Protein AF-A0A843E0X8-F1 (afdb_monomer_lite)

Foldseek 3Di:
DDPVVVVVLLVQLLFPVSLVVCPPVDDSVVSLVSNLVSLVVVCVVCVVVLLVCLVVLLVVVVVPDALVNQCVVSVHQSLSSVLSNCVVVPDDSVVSVVCLVPVVPDPDPVSSVSSVVSLVRRCHPHPVNVVVVVVVVVVVVVVVVVVCVVVVHDDADPVNVVVD

Secondary structure (DSSP, 8-state):
--HHHHHHHHHH--STHHHHTTBTTB-HHHHHHHHHHHHHHHHHHHHHHHHTTHHHHHHHHTTT--HHHHHHHHT--HHHHHHHHHHHHT--HHHHHHHHH-GGGSS-HHHHHHHHHHHHH-TTTSHHHHHHHHHHHHHHHHHHHHHHHHTT-----HHHHHT-

Sequence (164 aa):
MDYAEYKELYNSLRKPADLESHRGRYDDRLLDTLYTQKTSRDVKKRFYIVKQNAPRMLKEWRKGKTIMELSDKYKFPPILTAMFIFLEDGTSKKDFWASINDPDSLESPEVADEIREAIENDIVYSPDANDRQRERGIWGEDLTHQWLDGQGITYRTENDLRDT

pLDDT: mean 94.41, std 4.95, range [56.03, 98.75]

Structure (mmCIF, N/CA/C/O backbone):
data_AF-A0A843E0X8-F1
#
_entry.id   AF-A0A843E0X8-F1
#
loop_
_atom_site.group_PDB
_atom_site.id
_atom_site.type_symbol
_atom_site.label_atom_id
_atom_site.label_alt_id
_atom_site.label_comp_id
_atom_site.label_asym_id
_atom_site.label_entity_id
_atom_site.label_seq_id
_atom_site.pdbx_PDB_ins_code
_atom_site.Cartn_x
_atom_site.Cartn_y
_atom_site.Cartn_z
_atom_site.occupancy
_atom_site.B_iso_or_equiv
_atom_site.auth_seq_id
_atom_site.auth_comp_id
_atom_site.auth_asym_id
_atom_site.auth_atom_id
_atom_site.pdbx_PDB_model_num
ATOM 1 N N . MET A 1 1 ? -18.432 -8.254 18.506 1.00 83.44 1 MET A N 1
ATOM 2 C CA . MET A 1 1 ? -17.595 -9.334 17.956 1.00 83.44 1 MET A CA 1
ATOM 3 C C . MET A 1 1 ? -16.711 -9.851 19.069 1.00 83.44 1 MET A C 1
ATOM 5 O O . MET A 1 1 ? -16.040 -9.047 19.713 1.00 83.44 1 MET A O 1
ATOM 9 N N . ASP A 1 2 ? -16.767 -11.150 19.343 1.00 92.50 2 ASP A N 1
ATOM 10 C CA . ASP A 1 2 ? -15.847 -11.775 20.293 1.00 92.50 2 ASP A CA 1
ATOM 11 C C . ASP A 1 2 ? -14.464 -12.010 19.655 1.00 92.50 2 ASP A C 1
ATOM 13 O O . ASP A 1 2 ? -14.246 -11.777 18.463 1.00 92.50 2 ASP A O 1
ATOM 17 N N . TYR A 1 3 ? -13.491 -12.434 20.462 1.00 93.06 3 TYR A N 1
ATOM 18 C CA . TYR A 1 3 ? -12.120 -12.614 19.984 1.00 93.06 3 TYR A CA 1
ATOM 19 C C . TYR A 1 3 ? -11.965 -13.774 18.987 1.00 93.06 3 TYR A C 1
ATOM 21 O O . TYR A 1 3 ? -11.109 -13.703 18.102 1.00 93.06 3 TYR A O 1
ATOM 29 N N . ALA A 1 4 ? -12.760 -14.839 19.122 1.00 95.81 4 ALA A N 1
ATOM 30 C CA . ALA A 1 4 ? -12.680 -15.993 18.233 1.00 95.81 4 ALA A CA 1
ATOM 31 C C . ALA A 1 4 ? -13.193 -15.616 16.839 1.00 95.81 4 ALA A C 1
ATOM 33 O O . ALA A 1 4 ? -12.473 -15.800 15.858 1.00 95.81 4 ALA A O 1
ATOM 34 N N . GLU A 1 5 ? -14.360 -14.974 16.780 1.00 94.19 5 GLU A N 1
ATOM 35 C CA . GLU A 1 5 ? -14.949 -14.433 15.558 1.00 94.19 5 GLU A CA 1
ATOM 36 C C . GLU A 1 5 ? -14.010 -13.420 14.885 1.00 94.19 5 GLU A C 1
ATOM 38 O O . GLU A 1 5 ? -13.727 -13.529 13.690 1.00 94.19 5 GLU A O 1
ATOM 43 N N . TYR A 1 6 ? -13.443 -12.482 15.657 1.00 94.06 6 TYR A N 1
ATOM 44 C CA . TYR A 1 6 ? -12.448 -11.534 15.143 1.00 94.06 6 TYR A CA 1
ATOM 45 C C . TYR A 1 6 ? -11.266 -12.249 14.492 1.00 94.06 6 TYR A C 1
ATOM 47 O O . TYR A 1 6 ? -10.820 -11.871 13.409 1.00 94.06 6 TYR A O 1
ATOM 55 N N . LYS A 1 7 ? -10.730 -13.274 15.158 1.00 94.56 7 LYS A N 1
ATOM 56 C CA . LYS A 1 7 ? -9.552 -13.996 14.683 1.00 94.56 7 LYS A CA 1
ATOM 57 C C . LYS A 1 7 ? -9.861 -14.792 13.418 1.00 94.56 7 LYS A C 1
ATOM 59 O O . LYS A 1 7 ? -9.006 -14.854 12.534 1.00 94.56 7 LYS A O 1
ATOM 64 N N . GLU A 1 8 ? -11.044 -15.388 13.320 1.00 94.12 8 GLU A N 1
ATOM 65 C CA . GLU A 1 8 ? -11.503 -16.072 12.109 1.00 94.12 8 GLU A CA 1
ATOM 66 C C . GLU A 1 8 ? -11.599 -15.103 10.930 1.00 94.12 8 GLU A C 1
ATOM 68 O O . GLU A 1 8 ? -10.934 -15.332 9.917 1.00 94.12 8 GLU A O 1
ATOM 73 N N . LEU A 1 9 ? -12.311 -13.984 11.103 1.00 95.19 9 LEU A N 1
ATOM 74 C CA . LEU A 1 9 ? -12.434 -12.936 10.087 1.00 95.19 9 LEU A CA 1
ATOM 75 C C . LEU A 1 9 ? -11.064 -12.369 9.688 1.00 95.19 9 LEU A C 1
ATOM 77 O O . LEU A 1 9 ? -10.714 -12.279 8.516 1.00 95.19 9 LEU A O 1
ATOM 81 N N . TYR A 1 10 ? -10.227 -12.022 10.663 1.00 94.25 10 TYR A N 1
ATOM 82 C CA . TYR A 1 10 ? -8.898 -11.491 10.381 1.00 94.25 10 TYR A CA 1
ATOM 83 C C . TYR A 1 10 ? -8.051 -12.482 9.572 1.00 94.25 10 TYR A C 1
ATOM 85 O O . TYR A 1 10 ? -7.281 -12.077 8.701 1.00 94.25 10 TYR A O 1
ATOM 93 N N . ASN A 1 11 ? -8.161 -13.787 9.834 1.00 93.56 11 ASN A N 1
ATOM 94 C CA . ASN A 1 11 ? -7.382 -14.812 9.138 1.00 93.56 11 ASN A CA 1
ATOM 95 C C . ASN A 1 11 ? -7.922 -15.160 7.744 1.00 93.56 11 ASN A C 1
ATOM 97 O O . ASN A 1 11 ? -7.125 -15.597 6.900 1.00 93.56 11 ASN A O 1
ATOM 101 N N . SER A 1 12 ? -9.218 -14.965 7.494 1.00 93.81 12 SER A N 1
ATOM 102 C CA . SER A 1 12 ? -9.836 -15.187 6.183 1.00 93.81 12 SER A CA 1
ATOM 103 C C . SER A 1 12 ? -9.516 -14.078 5.179 1.00 93.81 12 SER A C 1
ATOM 105 O O . SER A 1 12 ? -9.363 -14.380 4.004 1.00 93.81 12 SER A O 1
ATOM 107 N N . LEU A 1 13 ? -9.299 -12.838 5.631 1.00 93.31 13 LEU A N 1
ATOM 108 C CA . LEU A 1 13 ? -8.911 -11.696 4.791 1.00 93.31 13 LEU A CA 1
ATOM 109 C C . LEU A 1 13 ? -7.455 -11.809 4.295 1.00 93.31 13 LEU A C 1
ATOM 111 O O . LEU A 1 13 ? -6.533 -11.326 4.958 1.00 93.31 13 LEU A O 1
ATOM 115 N N . ARG A 1 14 ? -7.189 -12.501 3.182 1.00 87.50 14 ARG A N 1
ATOM 116 C CA . ARG A 1 14 ? -5.826 -12.762 2.662 1.00 87.50 14 ARG A CA 1
ATOM 117 C C . ARG A 1 14 ? -5.491 -11.971 1.403 1.00 87.50 14 ARG A C 1
ATOM 119 O O . ARG A 1 14 ? -4.328 -11.624 1.226 1.00 87.50 14 ARG A O 1
ATOM 126 N N . LYS A 1 15 ? -6.478 -11.710 0.556 1.00 87.81 15 LYS A N 1
ATOM 127 C CA . LYS A 1 15 ? -6.379 -10.930 -0.685 1.00 87.81 15 LYS A CA 1
ATOM 128 C C . LYS A 1 15 ? -7.560 -9.957 -0.789 1.00 87.81 15 LYS A C 1
ATOM 130 O O . LYS A 1 15 ? -8.562 -10.180 -0.107 1.00 87.81 15 LYS A O 1
ATOM 135 N N . PRO A 1 16 ? -7.495 -8.928 -1.653 1.00 87.25 16 PRO A N 1
ATOM 136 C CA . PRO A 1 16 ? -8.575 -7.948 -1.784 1.00 87.25 16 PRO A CA 1
ATOM 137 C C . PRO A 1 16 ? -9.937 -8.594 -2.072 1.00 87.25 16 PRO A C 1
ATOM 139 O O . PRO A 1 16 ? -10.934 -8.235 -1.458 1.00 87.25 16 PRO A O 1
ATOM 142 N N . ALA A 1 17 ? -9.963 -9.629 -2.918 1.00 88.12 17 ALA A N 1
ATOM 143 C CA . ALA A 1 17 ? -11.180 -10.369 -3.259 1.00 88.12 17 ALA A CA 1
ATOM 144 C C . ALA A 1 17 ? -11.870 -11.057 -2.061 1.00 88.12 17 ALA A C 1
ATOM 146 O O . ALA A 1 17 ? -13.059 -11.360 -2.134 1.00 88.12 17 ALA A O 1
ATOM 147 N N . ASP A 1 18 ? -11.158 -11.305 -0.956 1.00 90.69 18 ASP A N 1
ATOM 148 C CA . ASP A 1 18 ? -11.758 -11.921 0.232 1.00 90.69 18 ASP A CA 1
ATOM 149 C C . ASP A 1 18 ? -12.671 -10.938 0.985 1.00 90.69 18 ASP A C 1
ATOM 151 O O . ASP A 1 18 ? -13.545 -11.380 1.727 1.00 90.69 18 ASP A O 1
ATOM 155 N N . LEU A 1 19 ? -12.515 -9.621 0.776 1.00 91.81 19 LEU A N 1
ATOM 156 C CA . LEU A 1 19 ? -13.416 -8.607 1.338 1.00 91.81 19 LEU A CA 1
ATOM 157 C C . LEU A 1 19 ? -14.855 -8.849 0.884 1.00 91.81 19 LEU A C 1
ATOM 159 O O . LEU A 1 19 ? -15.764 -8.868 1.710 1.00 91.81 19 LEU A O 1
ATOM 163 N N . GLU A 1 20 ? -15.041 -9.120 -0.410 1.00 91.56 20 GLU A N 1
ATOM 164 C CA . GLU A 1 20 ? -16.359 -9.329 -1.011 1.00 91.56 20 GLU A CA 1
ATOM 165 C C . GLU A 1 20 ? -17.089 -10.527 -0.400 1.00 91.56 20 GLU A C 1
ATOM 167 O O . GLU A 1 20 ? -18.285 -10.477 -0.139 1.00 91.56 20 GLU A O 1
ATOM 172 N N . SER A 1 21 ? -16.345 -11.582 -0.058 1.00 92.25 21 SER A N 1
ATOM 173 C CA . SER A 1 21 ? -16.902 -12.787 0.575 1.00 92.25 21 SER A CA 1
ATOM 174 C C . SER A 1 21 ? -17.448 -12.541 1.988 1.00 92.25 21 SER A C 1
ATOM 176 O O . SER A 1 21 ? -18.143 -13.394 2.541 1.00 92.25 21 SER A O 1
ATOM 178 N N . HIS A 1 22 ? -17.117 -11.398 2.590 1.00 93.56 22 HIS A N 1
ATOM 179 C CA . HIS A 1 22 ? -17.553 -11.007 3.926 1.00 93.56 22 HIS A CA 1
ATOM 180 C C . HIS A 1 22 ? -18.522 -9.820 3.932 1.00 93.56 22 HIS A C 1
ATOM 182 O O . HIS A 1 22 ? -19.101 -9.530 4.989 1.00 93.56 22 HIS A O 1
ATOM 188 N N . ARG A 1 23 ? -18.743 -9.172 2.779 1.00 93.06 23 ARG A N 1
ATOM 189 C CA . ARG A 1 23 ? -19.745 -8.111 2.644 1.00 93.06 23 ARG A CA 1
ATOM 190 C C . ARG A 1 23 ? -21.142 -8.658 2.923 1.00 93.06 23 ARG A C 1
ATOM 192 O O . ARG A 1 23 ? -21.443 -9.826 2.686 1.00 93.06 23 ARG A O 1
ATOM 199 N N . GLY A 1 24 ? -21.986 -7.828 3.530 1.00 90.44 24 GLY A N 1
ATOM 200 C CA . GLY A 1 24 ? -23.330 -8.207 3.983 1.00 90.44 24 GLY A CA 1
ATOM 201 C C . GLY A 1 24 ? -23.373 -8.971 5.313 1.00 90.44 24 GLY A C 1
ATOM 202 O O . GLY A 1 24 ? -24.398 -8.935 5.991 1.00 90.44 24 GLY A O 1
ATOM 203 N N . ARG A 1 25 ? -22.270 -9.609 5.737 1.00 92.56 25 ARG A N 1
ATOM 204 C CA . ARG A 1 25 ? -22.136 -10.166 7.097 1.00 92.56 25 ARG A CA 1
ATOM 205 C C . ARG A 1 25 ? -21.487 -9.180 8.066 1.00 92.56 25 ARG A C 1
ATOM 207 O O . ARG A 1 25 ? -21.855 -9.148 9.237 1.00 92.56 25 ARG A O 1
ATOM 214 N N . TYR A 1 26 ? -20.520 -8.409 7.586 1.00 94.00 26 TYR A N 1
ATOM 215 C CA . TYR A 1 26 ? -19.810 -7.403 8.367 1.00 94.00 26 TYR A CA 1
ATOM 216 C C . TYR A 1 26 ? -19.926 -6.033 7.706 1.00 94.00 26 TYR A C 1
ATOM 218 O O . TYR A 1 26 ? -20.153 -5.934 6.502 1.00 94.00 26 TYR A O 1
ATOM 226 N N . ASP A 1 27 ? -19.762 -4.987 8.514 1.00 92.00 27 ASP A N 1
ATOM 227 C CA . ASP A 1 27 ? -19.669 -3.612 8.032 1.00 92.00 27 ASP A CA 1
ATOM 228 C C . ASP A 1 27 ? -18.462 -3.442 7.093 1.00 92.00 27 ASP A C 1
ATOM 230 O O . ASP A 1 27 ? -17.354 -3.896 7.392 1.00 92.00 27 ASP A O 1
ATOM 234 N N . ASP A 1 28 ? -18.672 -2.762 5.967 1.00 91.06 28 ASP A N 1
ATOM 235 C CA . ASP A 1 28 ? -17.650 -2.588 4.933 1.00 91.06 28 ASP A CA 1
ATOM 236 C C . ASP A 1 28 ? -16.418 -1.838 5.453 1.00 91.06 28 ASP A C 1
ATOM 238 O O . ASP A 1 28 ? -15.282 -2.195 5.132 1.00 91.06 28 ASP A O 1
ATOM 242 N N . ARG A 1 29 ? -16.615 -0.839 6.322 1.00 88.62 29 ARG A N 1
ATOM 243 C CA . ARG A 1 29 ? -15.509 -0.050 6.880 1.00 88.62 29 ARG A CA 1
ATOM 244 C C . ARG A 1 29 ? -14.694 -0.876 7.863 1.00 88.62 29 ARG A C 1
ATOM 246 O O . ARG A 1 29 ? -13.472 -0.708 7.924 1.00 88.62 29 ARG A O 1
ATOM 253 N N . LEU A 1 30 ? -15.336 -1.767 8.623 1.00 91.50 30 LEU A N 1
ATOM 254 C CA . LEU A 1 30 ? -14.637 -2.740 9.462 1.00 91.50 30 LEU A CA 1
ATOM 255 C C . LEU A 1 30 ? -13.746 -3.643 8.601 1.00 91.50 30 LEU A C 1
ATOM 257 O O . LEU A 1 30 ? -12.563 -3.787 8.911 1.00 91.50 30 LEU A O 1
ATOM 261 N N . LEU A 1 31 ? -14.284 -4.213 7.520 1.00 94.19 31 LEU A N 1
ATOM 262 C CA . LEU A 1 31 ? -13.537 -5.095 6.618 1.00 94.19 31 LEU A CA 1
ATOM 263 C C . LEU A 1 31 ? -12.321 -4.389 6.006 1.00 94.19 31 LEU A C 1
ATOM 265 O O . LEU A 1 31 ? -11.194 -4.882 6.133 1.00 94.19 31 LEU A O 1
ATOM 269 N N . ASP A 1 32 ? -12.527 -3.199 5.442 1.00 91.88 32 ASP A N 1
ATOM 270 C CA . ASP A 1 32 ? -11.463 -2.388 4.843 1.00 91.88 32 ASP A CA 1
ATOM 271 C C . ASP A 1 32 ? -10.384 -2.023 5.873 1.00 91.88 32 ASP A C 1
ATOM 273 O O . ASP A 1 32 ? -9.180 -2.096 5.600 1.00 91.88 32 ASP A O 1
ATOM 277 N N . THR A 1 33 ? -10.796 -1.675 7.095 1.00 92.06 33 THR A N 1
ATOM 278 C CA . THR A 1 33 ? -9.880 -1.341 8.192 1.00 92.06 33 THR A CA 1
ATOM 279 C C . THR A 1 33 ? -9.042 -2.545 8.610 1.00 92.06 33 THR A C 1
ATOM 281 O O . THR A 1 33 ? -7.822 -2.426 8.752 1.00 92.06 33 THR A O 1
ATOM 284 N N . LEU A 1 34 ? -9.662 -3.714 8.788 1.00 94.44 34 LEU A N 1
ATOM 285 C CA . LEU A 1 34 ? -8.956 -4.938 9.168 1.00 94.44 34 LEU A CA 1
ATOM 286 C C . LEU A 1 34 ? -7.953 -5.359 8.098 1.00 94.44 34 LEU A C 1
ATOM 288 O O . LEU A 1 34 ? -6.805 -5.673 8.428 1.00 94.44 34 LEU A O 1
ATOM 292 N N . TYR A 1 35 ? -8.355 -5.316 6.829 1.00 94.94 35 TYR A N 1
ATOM 293 C CA . TYR A 1 35 ? -7.474 -5.653 5.719 1.00 94.94 35 TYR A CA 1
ATOM 294 C C . TYR A 1 35 ? -6.294 -4.681 5.617 1.00 94.94 35 TYR A C 1
ATOM 296 O O . TYR A 1 35 ? -5.141 -5.110 5.555 1.00 94.94 35 TYR A O 1
ATOM 304 N N . THR A 1 36 ? -6.553 -3.373 5.706 1.00 94.06 36 THR A N 1
ATOM 305 C CA . THR A 1 36 ? -5.513 -2.330 5.691 1.00 94.06 36 THR A CA 1
ATOM 306 C C . THR A 1 36 ? -4.499 -2.534 6.817 1.00 94.06 36 THR A C 1
ATOM 308 O O . THR A 1 36 ? -3.286 -2.511 6.588 1.00 94.06 36 THR A O 1
ATOM 311 N N . GLN A 1 37 ? -4.974 -2.778 8.044 1.00 93.38 37 GLN A N 1
ATOM 312 C CA . GLN A 1 37 ? -4.112 -3.015 9.203 1.00 93.38 37 GLN A CA 1
ATOM 313 C C . GLN A 1 37 ? -3.283 -4.289 9.045 1.00 93.38 37 GLN A C 1
ATOM 315 O O . GLN A 1 37 ? -2.086 -4.287 9.350 1.00 93.38 37 GLN A O 1
ATOM 320 N N . LYS A 1 38 ? -3.904 -5.373 8.571 1.00 95.00 38 LYS A N 1
ATOM 321 C CA . LYS A 1 38 ? -3.234 -6.651 8.335 1.00 95.00 38 LYS A CA 1
ATOM 322 C C . LYS A 1 38 ? -2.116 -6.507 7.313 1.00 95.00 38 LYS A C 1
ATOM 324 O O . LYS A 1 38 ? -0.976 -6.868 7.612 1.00 95.00 38 LYS A O 1
ATOM 329 N N . THR A 1 39 ? -2.426 -5.925 6.160 1.00 94.94 39 THR A N 1
ATOM 330 C CA . THR A 1 39 ? -1.468 -5.678 5.079 1.00 94.94 39 THR A CA 1
ATOM 331 C C . THR A 1 39 ? -0.346 -4.761 5.552 1.00 94.94 39 THR A C 1
ATOM 333 O O . THR A 1 39 ? 0.823 -5.102 5.408 1.00 94.94 39 THR A O 1
ATOM 336 N N . SER A 1 40 ? -0.667 -3.662 6.239 1.00 94.81 40 SER A N 1
ATOM 337 C CA . SER A 1 40 ? 0.340 -2.737 6.779 1.00 94.81 40 SER A CA 1
ATOM 338 C C . SER A 1 40 ? 1.295 -3.404 7.774 1.00 94.81 40 SER A C 1
ATOM 340 O O . SER A 1 40 ? 2.500 -3.140 7.763 1.00 94.81 40 SER A O 1
ATOM 342 N N . ARG A 1 41 ? 0.781 -4.269 8.660 1.00 95.44 41 ARG A N 1
ATOM 343 C CA . ARG A 1 41 ? 1.605 -5.024 9.622 1.00 95.44 41 ARG A CA 1
ATOM 344 C C . ARG A 1 41 ? 2.528 -6.005 8.915 1.00 95.44 41 ARG A C 1
ATOM 346 O O . ARG A 1 41 ? 3.702 -6.110 9.270 1.00 95.44 41 ARG A O 1
ATOM 353 N N . ASP A 1 42 ? 2.001 -6.714 7.929 1.00 95.25 42 ASP A N 1
ATOM 354 C CA . ASP A 1 42 ? 2.758 -7.687 7.160 1.00 95.25 42 ASP A CA 1
ATOM 355 C C . ASP A 1 42 ? 3.843 -7.024 6.293 1.00 95.25 42 ASP A C 1
ATOM 357 O O . ASP A 1 42 ? 4.998 -7.459 6.321 1.00 95.25 42 ASP A O 1
ATOM 361 N N . VAL A 1 43 ? 3.525 -5.893 5.652 1.00 96.44 43 VAL A N 1
ATOM 362 C CA . VAL A 1 43 ? 4.496 -5.052 4.943 1.00 96.44 43 VAL A CA 1
ATOM 363 C C . VAL A 1 43 ? 5.617 -4.627 5.875 1.00 96.44 43 VAL A C 1
ATOM 365 O O . VAL A 1 43 ? 6.773 -4.899 5.574 1.00 96.44 43 VAL A O 1
ATOM 368 N N . LYS A 1 44 ? 5.309 -4.036 7.037 1.00 97.00 44 LYS A N 1
ATOM 369 C CA . LYS A 1 44 ? 6.333 -3.623 8.015 1.00 97.00 44 LYS A CA 1
ATOM 370 C C . LYS A 1 44 ? 7.227 -4.788 8.437 1.00 97.00 44 LYS A C 1
ATOM 372 O O . LYS A 1 44 ? 8.443 -4.631 8.514 1.00 97.00 44 LYS A O 1
ATOM 377 N N . LYS A 1 45 ? 6.637 -5.961 8.679 1.00 97.31 45 LYS A N 1
ATOM 378 C CA . LYS A 1 45 ? 7.364 -7.166 9.092 1.00 97.31 45 LYS A CA 1
ATOM 379 C C . LYS A 1 45 ? 8.315 -7.676 8.006 1.00 97.31 45 LYS A C 1
ATOM 381 O O . LYS A 1 45 ? 9.420 -8.105 8.325 1.00 97.31 45 LYS A O 1
ATOM 386 N N . ARG A 1 46 ? 7.883 -7.681 6.742 1.00 97.06 46 ARG A N 1
ATOM 387 C CA . ARG A 1 46 ? 8.619 -8.310 5.631 1.00 97.06 46 ARG A CA 1
ATOM 388 C C . ARG A 1 46 ? 9.339 -7.320 4.718 1.00 97.06 46 ARG A C 1
ATOM 390 O O . ARG A 1 46 ? 10.036 -7.769 3.815 1.00 97.06 46 ARG A O 1
ATOM 397 N N . PHE A 1 47 ? 9.236 -6.013 4.968 1.00 97.25 47 PHE A N 1
ATOM 398 C CA . PHE A 1 47 ? 9.734 -4.952 4.086 1.00 97.25 47 PHE A CA 1
ATOM 399 C C . PHE A 1 47 ? 11.172 -5.192 3.622 1.00 97.25 47 PHE A C 1
ATOM 401 O O . PHE A 1 47 ? 11.427 -5.293 2.428 1.00 97.25 47 PHE A O 1
ATOM 408 N N . TYR A 1 48 ? 12.111 -5.340 4.561 1.00 97.25 48 TYR A N 1
ATOM 409 C CA . TYR A 1 48 ? 13.527 -5.512 4.227 1.00 97.25 48 TYR A CA 1
ATOM 410 C C . TYR A 1 48 ? 13.822 -6.859 3.563 1.00 97.25 48 TYR A C 1
ATOM 412 O O . TYR A 1 48 ? 14.661 -6.923 2.671 1.00 97.25 48 TYR A O 1
ATOM 420 N N . ILE A 1 49 ? 13.104 -7.915 3.955 1.00 97.25 49 ILE A N 1
ATOM 421 C CA . ILE A 1 49 ? 13.251 -9.259 3.378 1.00 97.25 49 ILE A CA 1
ATOM 422 C C . ILE A 1 49 ? 12.831 -9.242 1.903 1.00 97.25 49 ILE A C 1
ATOM 424 O O . ILE A 1 49 ? 13.524 -9.783 1.044 1.00 97.25 49 ILE A O 1
ATOM 428 N N . VAL A 1 50 ? 11.709 -8.591 1.592 1.00 97.81 50 VAL A N 1
ATOM 429 C CA . VAL A 1 50 ? 11.224 -8.455 0.215 1.00 97.81 50 VAL A CA 1
ATOM 430 C C . VAL A 1 50 ? 12.119 -7.497 -0.573 1.00 97.81 50 VAL A C 1
ATOM 432 O O . VAL A 1 50 ? 12.549 -7.848 -1.667 1.00 97.81 50 VAL A O 1
ATOM 435 N N . LYS A 1 51 ? 12.505 -6.354 0.010 1.00 97.88 51 LYS A N 1
ATOM 436 C CA . LYS A 1 51 ? 13.403 -5.371 -0.619 1.00 97.88 51 LYS A CA 1
ATOM 437 C C . LYS A 1 51 ? 14.739 -5.975 -1.061 1.00 97.88 51 LYS A C 1
ATOM 439 O O . LYS A 1 51 ? 15.235 -5.627 -2.123 1.00 97.88 51 LYS A O 1
ATOM 444 N N . GLN A 1 52 ? 15.315 -6.902 -0.293 1.00 98.06 52 GLN A N 1
ATOM 445 C CA . GLN A 1 52 ? 16.557 -7.596 -0.673 1.00 98.06 52 GLN A CA 1
ATOM 446 C C . GLN A 1 52 ? 16.450 -8.371 -2.000 1.00 98.06 52 GLN A C 1
ATOM 448 O O . GLN A 1 52 ? 17.469 -8.714 -2.594 1.00 98.06 52 GLN A O 1
ATOM 453 N N . ASN A 1 53 ? 15.234 -8.643 -2.482 1.00 98.25 53 ASN A N 1
ATOM 454 C CA . ASN A 1 53 ? 14.988 -9.306 -3.757 1.00 98.25 53 ASN A CA 1
ATOM 455 C C . ASN A 1 53 ? 14.800 -8.332 -4.934 1.00 98.25 53 ASN A C 1
ATOM 457 O O . ASN A 1 53 ? 14.600 -8.810 -6.050 1.00 98.25 53 ASN A O 1
ATOM 461 N N . ALA A 1 54 ? 14.900 -7.013 -4.731 1.00 98.38 54 ALA A N 1
AT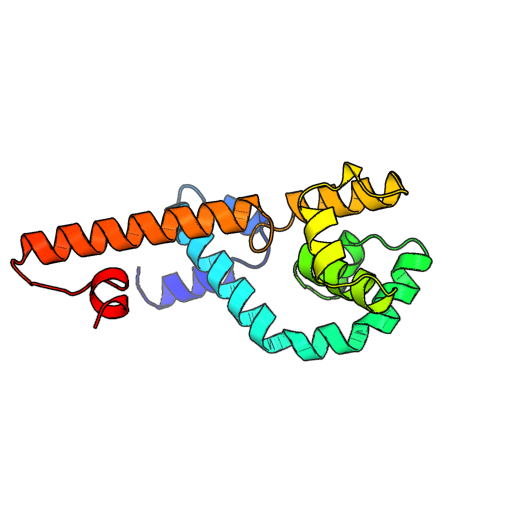OM 462 C CA . ALA A 1 54 ? 14.720 -6.015 -5.789 1.00 98.38 54 ALA A CA 1
ATOM 463 C C . ALA A 1 54 ? 15.602 -6.256 -7.039 1.00 98.38 54 ALA A C 1
ATOM 465 O O . ALA A 1 54 ? 15.038 -6.282 -8.135 1.00 98.38 54 ALA A O 1
ATOM 466 N N . PRO A 1 55 ? 16.906 -6.610 -6.932 1.00 98.69 55 PRO A N 1
ATOM 467 C CA . PRO A 1 55 ? 17.722 -6.934 -8.112 1.00 98.69 55 PRO A CA 1
ATOM 468 C C . PRO A 1 55 ? 17.164 -8.109 -8.928 1.00 98.69 55 PRO A C 1
ATOM 470 O O . PRO A 1 55 ? 17.251 -8.156 -10.158 1.00 98.69 55 PRO A O 1
ATOM 473 N N . ARG A 1 56 ? 16.573 -9.094 -8.240 1.00 98.62 56 ARG A N 1
ATOM 474 C CA . ARG A 1 56 ? 15.942 -10.251 -8.878 1.00 98.62 56 ARG A CA 1
ATOM 475 C C . ARG A 1 56 ? 14.602 -9.878 -9.507 1.00 98.62 56 ARG A C 1
ATOM 477 O O . ARG A 1 56 ? 14.339 -10.346 -10.611 1.00 98.62 56 ARG A O 1
ATOM 484 N N . MET A 1 57 ? 13.794 -9.059 -8.835 1.00 98.62 57 MET A N 1
ATOM 485 C CA . MET A 1 57 ? 12.536 -8.541 -9.380 1.00 98.62 57 MET A CA 1
ATOM 486 C C . MET A 1 57 ? 12.794 -7.779 -10.677 1.00 98.62 57 MET A C 1
ATOM 488 O O . MET A 1 57 ? 12.204 -8.127 -11.691 1.00 98.62 57 MET A O 1
ATOM 492 N N . LEU A 1 58 ? 13.753 -6.846 -10.683 1.00 98.75 58 LEU A N 1
ATOM 493 C CA . LEU A 1 58 ? 14.130 -6.089 -11.878 1.00 98.75 58 LEU A CA 1
ATOM 494 C C . LEU A 1 58 ? 14.570 -7.009 -13.025 1.00 98.75 58 LEU A C 1
ATOM 496 O O . LEU A 1 58 ? 14.144 -6.849 -14.167 1.00 98.75 58 LEU A O 1
ATOM 500 N N . LYS A 1 59 ? 15.400 -8.017 -12.729 1.00 98.69 59 LYS A N 1
ATOM 501 C CA . LYS A 1 59 ? 15.841 -8.997 -13.732 1.00 98.69 59 LYS A CA 1
ATOM 502 C C . LYS A 1 59 ? 14.683 -9.803 -14.322 1.00 98.69 59 LYS A C 1
ATOM 504 O O . LYS A 1 59 ? 14.749 -10.172 -15.491 1.00 98.69 59 LYS A O 1
ATOM 509 N N . GLU A 1 60 ? 13.692 -10.168 -13.517 1.00 98.62 60 GLU A N 1
ATOM 510 C CA . GLU A 1 60 ? 12.520 -10.917 -13.976 1.00 98.62 60 GLU A CA 1
ATOM 511 C C . GLU A 1 60 ? 11.540 -10.014 -14.740 1.00 98.62 60 GLU A C 1
ATOM 513 O O . GLU A 1 60 ? 11.052 -10.428 -15.788 1.00 98.62 60 GLU A O 1
ATOM 518 N N . TRP A 1 61 ? 11.347 -8.772 -14.292 1.00 98.56 61 TRP A N 1
ATOM 519 C CA . TRP A 1 61 ? 10.536 -7.763 -14.975 1.00 98.56 61 TRP A CA 1
ATOM 520 C C . TRP A 1 61 ? 11.079 -7.443 -16.371 1.00 98.56 61 TRP A C 1
ATOM 522 O O . TRP A 1 61 ? 10.382 -7.608 -17.365 1.00 98.56 61 TRP A O 1
ATOM 532 N N . ARG A 1 62 ? 12.390 -7.187 -16.491 1.00 97.56 62 ARG A N 1
ATOM 533 C CA . ARG A 1 62 ? 13.077 -7.010 -17.790 1.00 97.5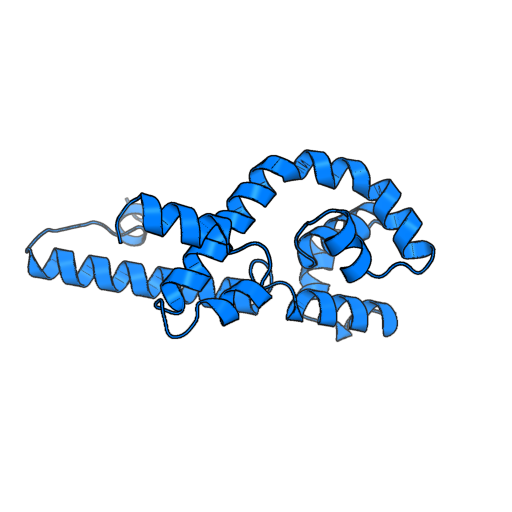6 62 ARG A CA 1
ATOM 534 C C . ARG A 1 62 ? 13.007 -8.236 -18.715 1.00 97.56 62 ARG A C 1
ATOM 536 O O . ARG A 1 62 ? 13.348 -8.138 -19.888 1.00 97.56 62 ARG A O 1
ATOM 543 N N . LYS A 1 63 ? 12.617 -9.406 -18.198 1.00 98.00 63 LYS A N 1
ATOM 544 C CA . LYS A 1 63 ? 12.364 -10.628 -18.984 1.00 98.00 63 LYS A CA 1
ATOM 545 C C . LYS A 1 63 ? 10.890 -10.801 -19.369 1.00 98.00 63 LYS A C 1
ATOM 547 O O . LYS A 1 63 ? 10.548 -11.847 -19.915 1.00 98.00 63 LYS A O 1
ATOM 552 N N . GLY A 1 64 ? 10.045 -9.813 -19.081 1.00 97.25 64 GLY A N 1
ATOM 553 C CA . GLY A 1 64 ? 8.627 -9.787 -19.431 1.00 97.25 64 GLY A CA 1
ATOM 554 C C . GLY A 1 64 ? 7.682 -10.297 -18.343 1.00 97.25 64 GLY A C 1
ATOM 555 O O . GLY A 1 64 ? 6.547 -10.623 -18.666 1.00 97.25 64 GLY A O 1
ATOM 556 N N . LYS A 1 65 ? 8.127 -10.427 -17.082 1.00 98.44 65 LYS A N 1
ATOM 557 C CA . LYS A 1 65 ? 7.193 -10.639 -15.961 1.00 98.44 65 LYS A CA 1
ATOM 558 C C . LYS A 1 65 ? 6.529 -9.326 -15.591 1.00 98.44 65 LYS A C 1
ATOM 560 O O . LYS A 1 65 ? 7.251 -8.353 -15.446 1.00 98.44 65 LYS A O 1
ATOM 565 N N . THR A 1 66 ? 5.219 -9.312 -15.369 1.00 98.44 66 THR A N 1
ATOM 566 C CA . THR A 1 66 ? 4.530 -8.070 -14.983 1.00 98.44 66 THR A CA 1
ATOM 567 C C . THR A 1 66 ? 4.717 -7.744 -13.499 1.00 98.44 66 THR A C 1
ATOM 569 O O . THR A 1 66 ? 5.042 -8.614 -12.680 1.00 98.44 66 THR A O 1
ATOM 572 N N . ILE A 1 67 ? 4.474 -6.488 -13.121 1.00 98.31 67 ILE A N 1
ATOM 573 C CA . ILE A 1 67 ? 4.432 -6.022 -11.730 1.00 98.31 67 ILE A CA 1
ATOM 574 C C . ILE A 1 67 ? 3.446 -6.860 -10.909 1.00 98.31 67 ILE A C 1
ATOM 576 O O . ILE A 1 67 ? 3.780 -7.262 -9.792 1.00 98.31 67 ILE A O 1
ATOM 580 N N . MET A 1 68 ? 2.273 -7.180 -11.463 1.00 97.81 68 MET A N 1
ATOM 581 C CA . MET A 1 68 ? 1.265 -8.009 -10.797 1.00 97.81 68 MET A CA 1
ATOM 582 C C . MET A 1 68 ? 1.749 -9.444 -10.567 1.00 97.81 68 MET A C 1
ATOM 584 O O . MET A 1 68 ? 1.654 -9.955 -9.451 1.00 97.81 68 MET A O 1
ATOM 588 N N . GLU A 1 69 ? 2.375 -10.078 -11.565 1.00 98.25 69 GLU A N 1
ATOM 589 C CA . GLU A 1 69 ? 2.960 -11.414 -11.388 1.00 98.25 69 GLU A CA 1
ATOM 590 C C . GLU A 1 69 ? 4.049 -11.431 -10.302 1.00 98.25 69 GLU A C 1
ATOM 592 O O . GLU A 1 69 ? 4.171 -12.390 -9.530 1.00 98.25 69 GLU A O 1
ATOM 597 N N . LEU A 1 70 ? 4.860 -10.372 -10.230 1.00 98.44 70 LEU A N 1
ATOM 598 C CA . LEU A 1 70 ? 5.885 -10.224 -9.201 1.00 98.44 70 LEU A CA 1
ATOM 599 C C . LEU A 1 70 ? 5.257 -9.957 -7.827 1.00 98.44 70 LEU A C 1
ATOM 601 O O . LEU A 1 70 ? 5.672 -10.571 -6.840 1.00 98.44 70 LEU A O 1
ATOM 605 N N . SER A 1 71 ? 4.228 -9.117 -7.756 1.00 97.06 71 SER A N 1
ATOM 606 C CA . SER A 1 71 ? 3.459 -8.845 -6.539 1.00 97.06 71 SER A CA 1
ATOM 607 C C . SER A 1 71 ? 2.898 -10.137 -5.945 1.00 97.06 71 SER A C 1
ATOM 609 O O . SER A 1 71 ? 3.139 -10.429 -4.769 1.00 97.06 71 SER A O 1
ATOM 611 N N . ASP A 1 72 ? 2.274 -10.976 -6.771 1.00 95.81 72 ASP A N 1
ATOM 612 C CA . ASP A 1 72 ? 1.734 -12.273 -6.363 1.00 95.81 72 ASP A CA 1
ATOM 613 C C . ASP A 1 72 ? 2.828 -13.241 -5.913 1.00 95.81 72 ASP A C 1
ATOM 615 O O . ASP A 1 72 ? 2.728 -13.880 -4.857 1.00 95.81 72 ASP A O 1
ATOM 619 N N . LYS A 1 73 ? 3.925 -13.323 -6.675 1.00 97.25 73 LYS A N 1
ATOM 620 C CA . LYS A 1 73 ? 5.063 -14.190 -6.355 1.00 97.25 73 LYS A CA 1
ATOM 621 C C . LYS A 1 73 ? 5.684 -13.856 -5.000 1.00 97.25 73 LYS A C 1
ATOM 623 O O . LYS A 1 73 ? 5.996 -14.762 -4.223 1.00 97.25 73 LYS A O 1
ATOM 628 N N . TYR A 1 74 ? 5.884 -12.571 -4.715 1.00 96.69 74 TYR A N 1
ATOM 629 C CA . TYR A 1 74 ? 6.464 -12.100 -3.453 1.00 96.69 74 TYR A CA 1
ATOM 630 C C . TYR A 1 74 ? 5.410 -11.888 -2.352 1.00 96.69 74 TYR A C 1
ATOM 632 O O . TYR A 1 74 ? 5.761 -11.631 -1.189 1.00 96.69 74 TYR A O 1
ATOM 640 N N . LYS A 1 75 ? 4.127 -12.067 -2.696 1.00 94.25 75 LYS A N 1
ATOM 641 C CA . LYS A 1 75 ? 2.955 -11.816 -1.852 1.00 94.25 75 LYS A CA 1
ATOM 642 C C . LYS A 1 75 ? 3.019 -10.425 -1.236 1.00 94.25 75 LYS A C 1
ATOM 644 O O . LYS A 1 75 ? 2.908 -10.297 -0.022 1.00 94.25 75 LYS A O 1
ATOM 649 N N . PHE A 1 76 ? 3.334 -9.407 -2.023 1.00 96.06 76 PHE A N 1
ATOM 650 C CA . PHE A 1 76 ? 3.635 -8.064 -1.530 1.00 96.06 76 PHE A CA 1
ATOM 651 C C . PHE A 1 76 ? 2.850 -7.023 -2.326 1.00 96.06 76 PHE A C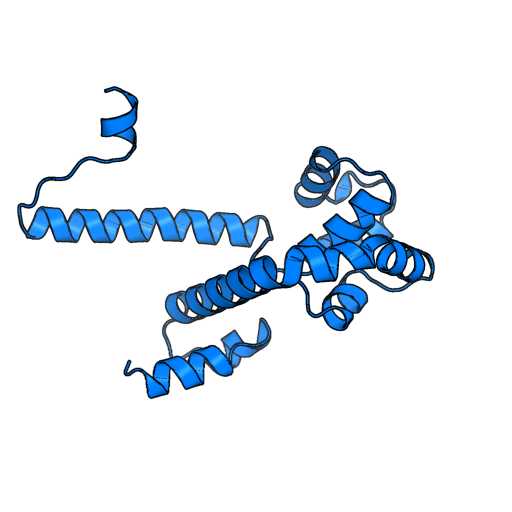 1
ATOM 653 O O . PHE A 1 76 ? 2.645 -7.263 -3.510 1.00 96.06 76 PHE A O 1
ATOM 660 N N . PRO A 1 77 ? 2.403 -5.900 -1.732 1.00 96.56 77 PRO A N 1
ATOM 661 C CA . PRO A 1 77 ? 1.496 -4.976 -2.414 1.00 96.56 77 PRO A CA 1
ATOM 662 C C . PRO A 1 77 ? 2.024 -4.516 -3.786 1.00 96.56 77 PRO A C 1
ATOM 664 O O . PRO A 1 77 ? 3.236 -4.262 -3.890 1.00 96.56 77 PRO A O 1
ATOM 667 N N . PRO A 1 78 ? 1.169 -4.433 -4.825 1.00 97.06 78 PRO A N 1
ATOM 668 C CA . PRO A 1 78 ? 1.592 -4.107 -6.186 1.00 97.06 78 PRO A CA 1
ATOM 669 C C . PRO A 1 78 ? 2.413 -2.822 -6.286 1.00 97.06 78 PRO A C 1
ATOM 671 O O . PRO A 1 78 ? 3.508 -2.847 -6.847 1.00 97.06 78 PRO A O 1
ATOM 674 N N . ILE A 1 79 ? 1.976 -1.731 -5.648 1.00 97.56 79 ILE A N 1
ATOM 675 C CA . ILE A 1 79 ? 2.678 -0.440 -5.725 1.00 97.56 79 ILE A CA 1
ATOM 676 C C . ILE A 1 79 ? 4.046 -0.513 -5.054 1.00 97.56 79 ILE A C 1
ATOM 678 O O . ILE A 1 79 ? 5.021 0.045 -5.552 1.00 97.56 79 ILE A O 1
ATOM 682 N N . LEU A 1 80 ? 4.165 -1.221 -3.929 1.00 97.94 80 LEU A N 1
ATOM 683 C CA . LEU A 1 80 ? 5.460 -1.350 -3.258 1.00 97.94 80 LEU A CA 1
ATOM 684 C C . LEU A 1 80 ? 6.405 -2.295 -4.008 1.00 97.94 80 LEU A C 1
ATOM 686 O O . LEU A 1 80 ? 7.620 -2.097 -3.971 1.00 97.94 80 LEU A O 1
ATOM 690 N N . THR A 1 81 ? 5.859 -3.296 -4.701 1.00 98.44 81 THR A N 1
ATOM 691 C CA . THR A 1 81 ? 6.615 -4.146 -5.629 1.00 98.44 81 THR A CA 1
ATOM 692 C C . THR A 1 81 ? 7.152 -3.320 -6.796 1.00 98.44 81 THR A C 1
ATOM 694 O O . THR A 1 81 ? 8.357 -3.352 -7.048 1.00 98.44 81 THR A O 1
ATOM 697 N N . ALA A 1 82 ? 6.297 -2.514 -7.434 1.00 98.31 82 ALA A N 1
ATOM 698 C CA . ALA A 1 82 ? 6.687 -1.567 -8.476 1.00 98.31 82 ALA A CA 1
ATOM 699 C C . ALA A 1 82 ? 7.772 -0.605 -7.977 1.00 98.31 82 ALA A C 1
ATOM 701 O O . ALA A 1 82 ? 8.818 -0.463 -8.605 1.00 98.31 82 ALA A O 1
ATOM 702 N N . MET A 1 83 ? 7.588 -0.031 -6.783 1.00 98.50 83 MET A N 1
ATOM 703 C CA . MET A 1 83 ? 8.567 0.864 -6.165 1.00 98.50 83 MET A CA 1
ATOM 704 C C . MET A 1 83 ? 9.937 0.192 -6.037 1.00 98.50 83 MET A C 1
ATOM 706 O O . MET A 1 83 ? 10.952 0.812 -6.331 1.00 98.50 83 MET A O 1
ATOM 710 N N . PHE A 1 84 ? 10.003 -1.070 -5.603 1.00 98.62 84 PHE A N 1
ATOM 711 C CA . PHE A 1 84 ? 11.283 -1.774 -5.516 1.00 98.62 84 PHE A CA 1
ATOM 712 C C . PHE A 1 84 ? 11.936 -1.990 -6.879 1.00 98.62 84 PHE A C 1
ATOM 714 O O . PHE A 1 84 ? 13.149 -1.830 -6.972 1.00 98.62 84 PHE A O 1
ATOM 721 N N . ILE A 1 85 ? 11.160 -2.307 -7.915 1.00 98.56 85 ILE A N 1
ATOM 722 C CA . ILE A 1 85 ? 11.674 -2.483 -9.279 1.00 98.56 85 ILE A CA 1
ATOM 723 C C . ILE A 1 85 ? 12.251 -1.166 -9.807 1.00 98.56 85 ILE A C 1
ATOM 725 O O . ILE A 1 85 ? 13.404 -1.137 -10.221 1.00 98.56 85 ILE A O 1
ATOM 729 N N . PHE A 1 86 ? 11.493 -0.072 -9.725 1.00 98.25 86 PHE A N 1
ATOM 730 C CA . PHE A 1 86 ? 11.884 1.230 -10.276 1.00 98.25 86 PHE A CA 1
ATOM 731 C C . PHE A 1 86 ? 13.068 1.847 -9.527 1.00 98.25 86 PHE A C 1
ATOM 733 O O . PHE A 1 86 ? 13.997 2.366 -10.141 1.00 98.25 86 PHE A O 1
ATOM 740 N N . LEU A 1 87 ? 13.087 1.751 -8.192 1.00 98.38 87 LEU A N 1
ATOM 741 C CA . LEU A 1 87 ? 14.228 2.221 -7.401 1.00 98.38 87 LEU A CA 1
ATOM 742 C C . LEU A 1 87 ? 15.510 1.438 -7.720 1.00 98.38 87 LEU A C 1
ATOM 744 O O . LEU A 1 87 ? 16.591 2.022 -7.727 1.00 98.38 87 LEU A O 1
ATOM 748 N N . GLU A 1 88 ? 15.399 0.130 -7.964 1.00 98.44 88 GLU A N 1
ATOM 749 C CA . GLU A 1 88 ? 16.528 -0.705 -8.392 1.00 98.44 88 GLU A CA 1
ATOM 750 C C . GLU A 1 88 ? 16.968 -0.380 -9.829 1.00 98.44 88 GLU A C 1
ATOM 752 O O . GLU A 1 88 ? 18.153 -0.467 -10.142 1.00 98.44 88 GLU A O 1
ATOM 757 N N . ASP A 1 89 ? 16.034 0.035 -10.690 1.00 97.25 89 ASP A N 1
ATOM 758 C CA . ASP A 1 89 ? 16.299 0.467 -12.069 1.00 97.25 89 ASP A CA 1
ATOM 759 C C . ASP A 1 89 ? 16.950 1.861 -12.158 1.00 97.25 89 ASP A C 1
ATOM 761 O O . ASP A 1 89 ? 17.484 2.239 -13.198 1.00 97.25 89 ASP A O 1
ATOM 765 N N . GLY A 1 90 ? 16.961 2.608 -11.048 1.00 97.38 90 GLY A N 1
ATOM 766 C CA . GLY A 1 90 ? 17.608 3.915 -10.921 1.00 97.38 90 GLY A CA 1
ATOM 767 C C . GLY A 1 90 ? 16.648 5.101 -10.815 1.00 97.38 90 GLY A C 1
ATOM 768 O O . GLY A 1 90 ? 17.107 6.234 -10.662 1.00 97.38 90 GLY A O 1
ATOM 769 N N . THR A 1 91 ? 15.331 4.877 -10.845 1.00 97.06 91 THR A N 1
ATOM 770 C CA . THR A 1 91 ? 14.330 5.925 -10.608 1.00 97.06 91 THR A CA 1
ATOM 771 C C . THR A 1 91 ? 14.452 6.453 -9.179 1.00 97.06 91 THR A C 1
ATOM 773 O O . THR A 1 91 ? 14.610 5.688 -8.225 1.00 97.06 91 THR A O 1
ATOM 776 N N . SER A 1 92 ? 14.351 7.770 -8.984 1.00 97.69 92 SER A N 1
ATOM 777 C CA . SER A 1 92 ? 14.291 8.314 -7.628 1.00 97.69 92 SER A CA 1
ATOM 778 C C . SER A 1 92 ? 12.938 8.004 -6.983 1.00 97.69 92 SER A C 1
ATOM 780 O O . SER A 1 92 ? 11.915 7.859 -7.651 1.00 97.69 92 SER A O 1
ATOM 782 N N . LYS A 1 93 ? 12.885 7.968 -5.646 1.00 96.69 93 LYS A N 1
ATOM 783 C CA . LYS A 1 93 ? 11.608 7.779 -4.942 1.00 96.69 93 LYS A CA 1
ATOM 784 C C . LYS A 1 93 ? 10.593 8.867 -5.306 1.00 96.69 93 LYS A C 1
ATOM 786 O O . LYS A 1 93 ? 9.408 8.575 -5.387 1.00 96.69 93 LYS A O 1
ATOM 791 N N . LYS A 1 94 ? 11.052 10.108 -5.499 1.00 96.94 94 LYS A N 1
ATOM 792 C CA . LYS A 1 94 ? 10.191 11.235 -5.873 1.00 96.94 94 LYS A CA 1
ATOM 793 C C . LYS A 1 94 ? 9.562 11.000 -7.246 1.00 96.94 94 LYS A C 1
ATOM 795 O O . LYS A 1 94 ? 8.355 11.162 -7.374 1.00 96.94 94 LYS A O 1
ATOM 800 N N . ASP A 1 95 ? 10.366 10.589 -8.220 1.00 97.31 95 ASP A N 1
ATOM 801 C CA . ASP A 1 95 ? 9.904 10.404 -9.599 1.00 97.31 95 ASP A CA 1
ATOM 802 C C . ASP A 1 95 ? 8.976 9.192 -9.713 1.00 97.31 95 ASP A C 1
ATOM 804 O O . ASP A 1 95 ? 7.961 9.270 -10.391 1.00 97.31 95 ASP A O 1
ATOM 808 N N . PHE A 1 96 ? 9.236 8.123 -8.951 1.00 97.50 96 PHE A N 1
ATOM 809 C CA . PHE A 1 96 ? 8.303 7.000 -8.842 1.00 97.50 96 PHE A CA 1
ATOM 810 C C . PHE A 1 96 ? 6.923 7.447 -8.334 1.00 97.50 96 PHE A C 1
ATOM 812 O O . PHE A 1 96 ? 5.899 7.094 -8.904 1.00 97.50 96 PHE A O 1
ATOM 819 N N . TRP A 1 97 ? 6.856 8.253 -7.270 1.00 96.75 97 TRP A N 1
ATOM 820 C CA . TRP A 1 97 ? 5.555 8.743 -6.797 1.00 96.75 97 TRP A CA 1
ATOM 821 C C . TRP A 1 97 ? 4.908 9.732 -7.769 1.00 96.75 97 TRP A C 1
ATOM 823 O O . TRP A 1 97 ? 3.684 9.791 -7.829 1.00 96.75 97 TRP A O 1
ATOM 833 N N . ALA A 1 98 ? 5.698 10.480 -8.545 1.00 96.31 98 ALA A N 1
ATOM 834 C CA . ALA A 1 98 ? 5.161 11.297 -9.627 1.00 96.31 98 ALA A CA 1
ATOM 835 C C . ALA A 1 98 ? 4.487 10.418 -10.693 1.00 96.31 98 ALA A C 1
ATOM 837 O O . ALA A 1 98 ? 3.349 10.701 -11.048 1.00 96.31 98 ALA A O 1
ATOM 838 N N . SER A 1 99 ? 5.111 9.305 -11.098 1.00 96.00 99 SER A N 1
ATOM 839 C CA . SER A 1 99 ? 4.518 8.373 -12.067 1.00 96.00 99 SER A CA 1
ATOM 840 C C . SER A 1 99 ? 3.309 7.607 -11.526 1.00 96.00 99 SER A C 1
ATOM 842 O O . SER A 1 99 ? 2.461 7.195 -12.301 1.00 96.00 99 SER A O 1
ATOM 844 N N . ILE A 1 100 ? 3.198 7.401 -10.208 1.00 97.06 100 ILE A N 1
ATOM 845 C CA . ILE A 1 100 ? 1.973 6.839 -9.608 1.00 97.06 100 ILE A CA 1
ATOM 846 C C . ILE A 1 100 ? 0.804 7.829 -9.702 1.00 97.06 100 ILE A C 1
ATOM 848 O O . ILE A 1 100 ? -0.329 7.416 -9.921 1.00 97.06 100 ILE A O 1
ATOM 852 N N . 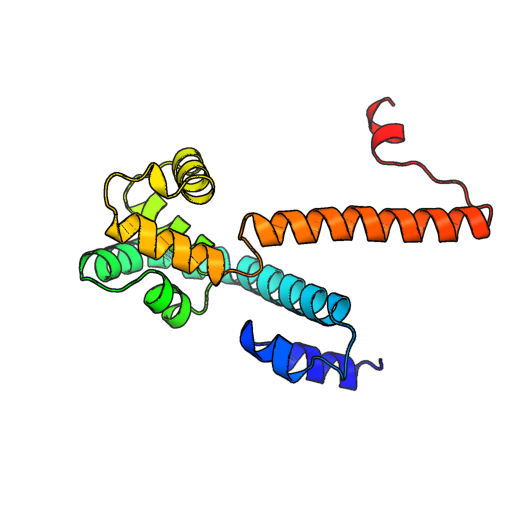ASN A 1 101 ? 1.067 9.126 -9.525 1.00 94.50 101 ASN A N 1
ATOM 853 C CA . ASN A 1 101 ? 0.029 10.156 -9.618 1.00 94.50 101 ASN A CA 1
ATOM 854 C C . ASN A 1 101 ? -0.330 10.501 -11.069 1.00 94.50 101 ASN A C 1
ATOM 856 O O . ASN A 1 101 ? -1.456 10.909 -11.333 1.00 94.50 101 ASN A O 1
ATOM 860 N N . ASP A 1 102 ? 0.628 10.358 -11.983 1.00 95.88 102 ASP A N 1
ATOM 861 C CA . ASP A 1 102 ? 0.461 10.618 -13.410 1.00 95.88 102 ASP A CA 1
ATOM 862 C C . ASP A 1 102 ? 1.166 9.530 -14.245 1.00 95.88 102 ASP A C 1
ATOM 864 O O . ASP A 1 102 ? 2.292 9.737 -14.715 1.00 95.88 102 ASP A O 1
ATOM 868 N N . PRO A 1 103 ? 0.548 8.342 -14.414 1.00 95.06 103 PRO A N 1
ATOM 869 C CA . PRO A 1 103 ? 1.132 7.251 -15.198 1.00 95.06 103 PRO A CA 1
ATOM 870 C C . PRO A 1 103 ? 1.348 7.608 -16.671 1.00 95.06 103 PRO A C 1
ATOM 872 O O . PRO A 1 103 ? 2.253 7.066 -17.300 1.00 95.06 103 PRO A O 1
ATOM 875 N N . ASP A 1 104 ? 0.564 8.547 -17.209 1.00 93.38 104 ASP A N 1
ATOM 876 C CA . ASP A 1 104 ? 0.649 8.993 -18.605 1.00 93.38 104 ASP A CA 1
ATOM 877 C C . ASP A 1 104 ? 1.927 9.804 -18.883 1.00 93.38 104 ASP A C 1
ATOM 879 O O . ASP A 1 104 ? 2.304 9.994 -20.039 1.00 93.38 104 ASP A O 1
ATOM 883 N N . SER A 1 105 ? 2.626 10.249 -17.832 1.00 92.00 105 SER A N 1
ATOM 884 C CA . SER A 1 105 ? 3.933 10.906 -17.942 1.00 92.00 105 SER A CA 1
ATOM 885 C C . SER A 1 105 ? 5.088 9.954 -18.285 1.00 92.00 105 SER A C 1
ATOM 887 O O . SER A 1 105 ? 6.186 10.414 -18.609 1.00 92.00 105 SER A O 1
ATOM 889 N N . LEU A 1 106 ? 4.872 8.636 -18.208 1.00 93.19 106 LEU A N 1
ATOM 890 C CA . LEU A 1 106 ? 5.883 7.630 -18.527 1.00 93.19 106 LEU A CA 1
ATOM 891 C C . LEU A 1 106 ? 6.097 7.515 -20.041 1.00 93.19 106 LEU A C 1
ATOM 893 O O . LEU A 1 106 ? 5.155 7.503 -20.826 1.00 93.19 106 LEU A O 1
ATOM 897 N N . GLU A 1 107 ? 7.356 7.355 -20.456 1.00 91.88 107 GLU A N 1
ATOM 898 C CA . GLU A 1 107 ? 7.708 7.248 -21.880 1.00 91.88 107 GLU A CA 1
ATOM 899 C C . GLU A 1 107 ? 7.197 5.957 -22.539 1.00 91.88 107 GLU A C 1
ATOM 901 O O . GLU A 1 107 ? 6.917 5.951 -23.737 1.00 91.88 107 GLU A O 1
ATOM 906 N N . SER A 1 108 ? 7.092 4.859 -21.779 1.00 95.31 108 SER A N 1
ATOM 907 C CA . SER A 1 108 ? 6.582 3.576 -22.277 1.00 95.31 108 SER A CA 1
ATOM 908 C C . SER A 1 108 ? 5.105 3.412 -21.912 1.00 95.31 108 SER A C 1
ATOM 910 O O . SER A 1 108 ? 4.787 3.317 -20.721 1.00 95.31 108 SER A O 1
ATOM 912 N N . PRO A 1 109 ? 4.209 3.308 -22.914 1.00 95.44 109 PRO A N 1
ATOM 913 C CA . PRO A 1 109 ? 2.798 3.013 -22.689 1.00 95.44 109 PRO A CA 1
ATOM 914 C C . PRO A 1 109 ? 2.578 1.688 -21.955 1.00 95.44 109 PRO A C 1
ATOM 916 O O . PRO A 1 109 ? 1.720 1.604 -21.086 1.00 95.44 109 PRO A O 1
ATOM 919 N N . GLU A 1 110 ? 3.388 0.670 -22.247 1.00 96.12 110 GLU A N 1
ATOM 920 C CA . GLU A 1 110 ? 3.286 -0.648 -21.617 1.00 96.12 110 GLU A CA 1
ATOM 921 C C . GLU A 1 110 ? 3.593 -0.576 -20.117 1.00 96.12 110 GLU A C 1
ATOM 923 O O . GLU A 1 110 ? 2.888 -1.159 -19.297 1.00 96.12 110 GLU A O 1
ATOM 928 N N . VAL A 1 111 ? 4.624 0.189 -19.743 1.00 96.56 111 VAL A N 1
ATOM 929 C CA . VAL A 1 111 ? 4.957 0.422 -18.333 1.00 96.56 111 VAL A CA 1
ATOM 930 C C . VAL A 1 111 ? 3.868 1.251 -17.647 1.00 96.56 111 VAL A C 1
ATOM 932 O O . VAL A 1 111 ? 3.536 0.978 -16.493 1.00 96.56 111 VAL A O 1
ATOM 935 N N . ALA A 1 112 ? 3.285 2.232 -18.342 1.00 97.62 112 ALA A N 1
ATOM 936 C CA . ALA A 1 112 ? 2.153 2.995 -17.824 1.00 97.62 112 ALA A CA 1
ATOM 937 C C . ALA A 1 112 ? 0.936 2.094 -17.556 1.00 97.62 112 ALA A C 1
ATOM 939 O O . ALA A 1 112 ? 0.308 2.219 -16.504 1.00 97.62 112 ALA A O 1
ATOM 940 N N . ASP A 1 113 ? 0.637 1.150 -18.452 1.00 98.06 113 ASP A N 1
ATOM 941 C CA . ASP A 1 113 ? -0.444 0.174 -18.280 1.00 98.06 113 ASP A CA 1
ATOM 942 C C . ASP A 1 113 ? -0.213 -0.715 -17.049 1.00 98.06 113 ASP A C 1
ATOM 944 O O . ASP A 1 113 ? -1.116 -0.853 -16.223 1.00 98.06 113 ASP A O 1
ATOM 948 N N . GLU A 1 114 ? 1.004 -1.236 -16.853 1.00 97.81 114 GLU A N 1
ATOM 949 C CA . GLU A 1 114 ? 1.335 -2.022 -15.654 1.00 97.81 114 GLU A CA 1
ATOM 950 C C . GLU A 1 114 ? 1.225 -1.203 -14.355 1.00 97.81 114 GLU A C 1
ATOM 952 O O . GLU A 1 114 ? 0.808 -1.722 -13.316 1.00 97.81 114 GLU A O 1
ATOM 957 N N . ILE A 1 115 ? 1.592 0.083 -14.390 1.00 98.00 115 ILE A N 1
ATOM 958 C CA . ILE A 1 115 ? 1.440 0.982 -13.240 1.00 98.00 115 ILE A CA 1
ATOM 959 C C . ILE A 1 115 ? -0.038 1.243 -12.938 1.00 98.00 115 ILE A C 1
ATOM 961 O O . ILE A 1 115 ? -0.421 1.182 -11.769 1.00 98.00 115 ILE A O 1
ATOM 965 N N . ARG A 1 116 ? -0.878 1.484 -13.954 1.00 98.00 116 ARG A N 1
ATOM 966 C CA . ARG A 1 116 ? -2.329 1.651 -13.760 1.00 98.00 116 ARG A CA 1
ATOM 967 C C . ARG A 1 116 ? -2.953 0.384 -13.178 1.00 98.00 116 ARG A C 1
ATOM 969 O O . ARG A 1 116 ? -3.664 0.472 -12.181 1.00 98.00 116 ARG A O 1
ATOM 976 N N . GLU A 1 117 ? -2.591 -0.788 -13.695 1.00 97.50 117 GLU A N 1
ATOM 977 C CA . GLU A 1 117 ? -3.045 -2.068 -13.142 1.00 97.50 117 GLU A CA 1
ATOM 978 C C . GLU A 1 117 ? -2.620 -2.234 -11.671 1.00 97.50 117 GLU A C 1
ATOM 980 O O . GLU A 1 117 ? -3.424 -2.632 -10.823 1.00 97.50 117 GLU A O 1
ATOM 985 N N . ALA A 1 118 ? -1.376 -1.883 -11.328 1.00 97.12 118 ALA A N 1
ATOM 986 C CA . ALA A 1 118 ? -0.897 -1.932 -9.949 1.00 97.12 118 ALA A CA 1
ATOM 987 C C . ALA A 1 118 ? -1.657 -0.962 -9.028 1.00 97.12 118 ALA A C 1
ATOM 989 O O . ALA A 1 118 ? -1.934 -1.310 -7.879 1.00 97.12 118 ALA A O 1
ATOM 990 N N . ILE A 1 119 ? -2.009 0.232 -9.516 1.00 96.62 119 ILE A N 1
ATOM 991 C CA . ILE A 1 119 ? -2.813 1.216 -8.779 1.00 96.62 119 ILE A CA 1
ATOM 992 C C . ILE A 1 119 ? -4.218 0.675 -8.514 1.00 96.62 119 ILE A C 1
ATOM 994 O O . ILE A 1 119 ? -4.661 0.683 -7.366 1.00 96.62 119 ILE A O 1
ATOM 998 N N . GLU A 1 120 ? -4.882 0.157 -9.547 1.00 95.12 120 GLU A N 1
ATOM 999 C CA . GLU A 1 120 ? -6.239 -0.393 -9.459 1.00 95.12 120 GLU A CA 1
ATOM 1000 C C . GLU A 1 120 ? -6.327 -1.572 -8.479 1.00 95.12 120 GLU A C 1
ATOM 1002 O O . GLU A 1 120 ? -7.317 -1.724 -7.760 1.00 95.12 120 GLU A O 1
ATOM 1007 N N . ASN A 1 121 ? -5.277 -2.395 -8.410 1.00 93.62 121 ASN A N 1
ATOM 1008 C CA . ASN A 1 121 ? -5.263 -3.601 -7.584 1.00 93.62 121 ASN A CA 1
ATOM 1009 C C . ASN A 1 121 ? -4.674 -3.402 -6.173 1.00 93.62 121 ASN A C 1
ATOM 1011 O O . ASN A 1 121 ? -4.844 -4.271 -5.308 1.00 93.62 121 ASN A O 1
ATOM 1015 N N . ASP A 1 122 ? -4.001 -2.283 -5.888 1.00 94.62 122 ASP A N 1
ATOM 1016 C CA . ASP A 1 122 ? -3.458 -1.995 -4.558 1.00 94.62 122 ASP A CA 1
ATOM 1017 C C . ASP A 1 122 ? -4.449 -1.197 -3.703 1.00 94.62 122 ASP A C 1
ATOM 1019 O O . ASP A 1 122 ? -4.446 0.032 -3.644 1.00 94.62 122 ASP A O 1
ATOM 1023 N N . ILE A 1 123 ? -5.292 -1.909 -2.958 1.00 91.56 123 ILE A N 1
ATOM 1024 C CA . ILE A 1 123 ? -6.316 -1.290 -2.105 1.00 91.56 123 ILE A CA 1
ATOM 1025 C C . ILE A 1 123 ? -5.779 -0.668 -0.802 1.00 91.56 123 ILE A C 1
ATOM 1027 O O . ILE A 1 123 ? -6.586 -0.244 0.026 1.00 91.56 123 ILE A O 1
ATOM 1031 N N . VAL A 1 124 ? -4.456 -0.636 -0.587 1.00 94.12 124 VAL A N 1
ATOM 1032 C CA . VAL A 1 124 ? -3.831 -0.123 0.649 1.00 94.12 124 VAL A CA 1
ATOM 1033 C C . VAL A 1 124 ? -2.883 1.045 0.392 1.00 94.12 124 VAL A C 1
ATOM 1035 O O . VAL A 1 124 ? -2.866 1.973 1.193 1.00 94.12 124 VAL A O 1
ATOM 1038 N N . TYR A 1 125 ? -2.090 1.004 -0.681 1.00 94.50 125 TYR A N 1
ATOM 1039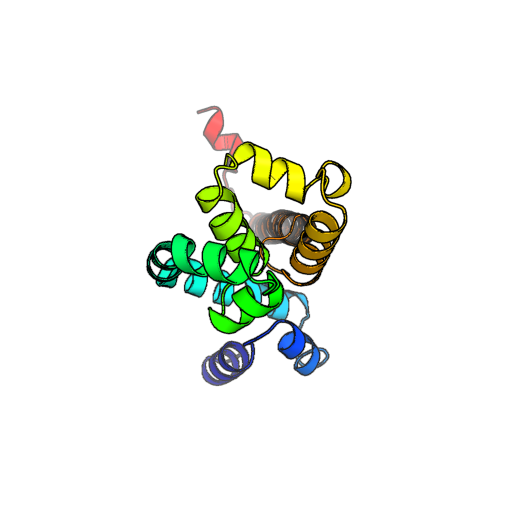 C CA . TYR A 1 125 ? -1.041 1.996 -0.950 1.00 94.50 125 TYR A CA 1
ATOM 1040 C C . TYR A 1 125 ? -1.315 2.887 -2.168 1.00 94.50 125 TYR A C 1
ATOM 1042 O O . TYR A 1 125 ? -0.512 3.786 -2.433 1.00 94.50 125 TYR A O 1
ATOM 1050 N N . SER A 1 126 ? -2.417 2.668 -2.895 1.00 94.31 126 SER A N 1
ATOM 1051 C CA . SER A 1 126 ? -2.835 3.539 -4.004 1.00 94.31 126 SER A CA 1
ATOM 1052 C C . SER A 1 126 ? -3.236 4.936 -3.525 1.00 94.31 126 SER A C 1
ATOM 1054 O O . SER A 1 126 ? -3.591 5.098 -2.352 1.00 94.31 126 SER A O 1
ATOM 1056 N N . PRO A 1 127 ? -3.193 5.954 -4.407 1.00 93.19 127 PRO A N 1
ATOM 1057 C CA . PRO A 1 127 ? -3.710 7.289 -4.101 1.00 93.19 127 PRO A CA 1
ATOM 1058 C C . PRO A 1 127 ? -5.125 7.238 -3.505 1.00 93.19 127 PRO A C 1
ATOM 1060 O O . PRO A 1 127 ? -5.324 7.676 -2.373 1.00 93.19 127 PRO A O 1
ATOM 1063 N N . ASP A 1 128 ? -6.051 6.543 -4.169 1.00 91.62 128 ASP A N 1
ATOM 1064 C CA . ASP A 1 128 ? -7.431 6.382 -3.701 1.00 91.62 128 ASP A CA 1
ATOM 1065 C C . ASP A 1 128 ? -7.529 5.672 -2.343 1.00 91.62 128 ASP A C 1
ATOM 1067 O O . ASP A 1 128 ? -8.413 5.965 -1.535 1.00 91.62 128 ASP A O 1
ATOM 1071 N N . ALA A 1 129 ? -6.656 4.696 -2.068 1.00 91.44 129 ALA A N 1
ATOM 1072 C CA . ALA A 1 129 ? -6.618 4.028 -0.768 1.00 91.44 129 ALA A CA 1
ATOM 1073 C C . ALA A 1 129 ? -6.124 4.960 0.344 1.00 91.44 129 ALA A C 1
ATOM 1075 O O . ALA A 1 129 ? -6.681 4.952 1.448 1.00 91.44 129 ALA A O 1
ATOM 1076 N N . ASN A 1 130 ? -5.114 5.781 0.051 1.00 90.88 130 ASN A N 1
ATOM 1077 C CA . ASN A 1 130 ? -4.599 6.778 0.982 1.00 90.88 130 ASN A CA 1
ATOM 1078 C C . ASN A 1 130 ? -5.658 7.845 1.287 1.00 90.88 130 ASN A C 1
ATOM 1080 O O . ASN A 1 130 ? -5.845 8.187 2.458 1.00 90.88 130 ASN A O 1
ATOM 1084 N N . ASP A 1 131 ? -6.392 8.307 0.275 1.00 93.00 131 ASP A N 1
ATOM 1085 C CA . ASP A 1 131 ? -7.475 9.278 0.442 1.00 93.00 131 ASP A CA 1
ATOM 1086 C C . ASP A 1 131 ? -8.609 8.703 1.295 1.00 93.00 131 ASP A C 1
ATOM 1088 O O . ASP A 1 131 ? -8.961 9.281 2.326 1.00 93.00 131 ASP A O 1
ATOM 1092 N N . ARG A 1 132 ? -9.073 7.483 0.991 1.00 90.88 132 ARG A N 1
ATOM 1093 C CA . ARG A 1 132 ? -10.059 6.770 1.826 1.00 90.88 132 ARG A CA 1
ATOM 1094 C C . ARG A 1 132 ? -9.585 6.586 3.268 1.00 90.88 132 ARG A C 1
ATOM 1096 O O . ARG A 1 132 ? -10.376 6.666 4.210 1.00 90.88 132 ARG A O 1
ATOM 1103 N N . GLN A 1 133 ? -8.298 6.309 3.479 1.00 90.38 133 GLN A N 1
ATOM 1104 C CA . GLN A 1 133 ? -7.734 6.192 4.823 1.00 90.38 133 GLN A CA 1
ATOM 1105 C C . GLN A 1 133 ? -7.706 7.536 5.557 1.00 90.38 133 GLN A C 1
ATOM 1107 O O . GLN A 1 133 ? -7.997 7.569 6.756 1.00 90.38 133 GLN A O 1
ATOM 1112 N N . ARG A 1 134 ? -7.379 8.627 4.860 1.00 91.31 134 ARG A N 1
ATOM 1113 C CA . ARG A 1 134 ? -7.399 9.983 5.412 1.00 91.31 134 ARG A CA 1
ATOM 1114 C C . ARG A 1 134 ? -8.812 10.389 5.818 1.00 91.31 134 ARG A C 1
ATOM 1116 O O . ARG A 1 134 ? -9.010 10.794 6.960 1.00 91.31 134 ARG A O 1
ATOM 1123 N N . GLU A 1 135 ? -9.78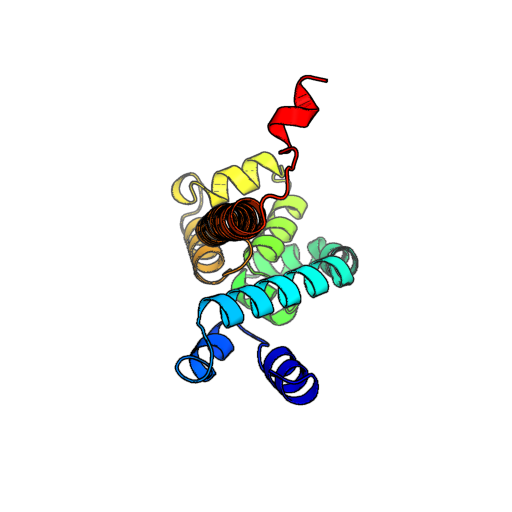1 10.240 4.921 1.00 92.75 135 GLU A N 1
ATOM 1124 C CA . GLU A 1 135 ? -11.194 10.541 5.182 1.00 92.75 135 GLU A CA 1
ATOM 1125 C C . GLU A 1 135 ? -11.718 9.763 6.388 1.00 92.75 135 GLU A C 1
ATOM 1127 O O . GLU A 1 135 ? -12.360 10.322 7.276 1.00 92.75 135 GLU A O 1
ATOM 1132 N N . ARG A 1 136 ? -11.371 8.474 6.476 1.00 89.50 136 ARG A N 1
ATOM 1133 C CA . ARG A 1 136 ? -11.723 7.634 7.623 1.00 89.50 136 ARG A CA 1
ATOM 1134 C C . ARG A 1 136 ? -11.084 8.117 8.924 1.00 89.50 136 ARG A C 1
ATOM 1136 O O . ARG A 1 136 ? -11.723 8.021 9.968 1.00 89.50 136 ARG A O 1
ATOM 1143 N N . GLY A 1 137 ? -9.844 8.603 8.877 1.00 90.50 137 GLY A N 1
ATOM 1144 C CA . GLY A 1 137 ? -9.168 9.194 10.032 1.00 90.50 137 GLY A CA 1
ATOM 1145 C C . GLY A 1 137 ? -9.920 10.413 10.562 1.00 90.50 137 GLY A C 1
ATOM 1146 O O . GLY A 1 137 ? -10.253 10.446 11.741 1.00 90.50 137 GLY A O 1
ATOM 1147 N N . ILE A 1 138 ? -10.273 11.338 9.664 1.00 92.50 138 ILE A N 1
ATOM 1148 C CA . ILE A 1 138 ? -11.058 12.542 9.983 1.00 92.50 138 ILE A CA 1
ATOM 1149 C C . ILE A 1 138 ? -12.418 12.157 10.576 1.00 92.50 138 ILE A C 1
ATOM 1151 O O . ILE A 1 138 ? -12.828 12.685 11.604 1.00 92.50 138 ILE A O 1
ATOM 1155 N N . TRP A 1 139 ? -13.106 11.195 9.962 1.00 92.12 139 TRP A N 1
ATOM 1156 C CA . TRP A 1 139 ? -14.395 10.717 10.459 1.00 92.12 139 TRP A CA 1
ATOM 1157 C C . TRP A 1 139 ? -14.298 10.068 11.851 1.00 92.12 139 TRP A C 1
ATOM 1159 O O . TRP A 1 139 ? -15.149 10.299 12.706 1.00 92.12 139 TRP A O 1
ATOM 1169 N N . GLY A 1 140 ? -13.267 9.255 12.100 1.00 90.81 140 GLY A N 1
ATOM 1170 C CA . GLY A 1 140 ? -13.053 8.631 13.408 1.00 90.81 140 GLY A CA 1
ATOM 1171 C C . GLY A 1 140 ? -12.709 9.641 14.507 1.00 90.81 140 GLY A C 1
ATOM 1172 O O . GLY A 1 140 ? -13.134 9.479 15.653 1.00 90.81 140 GLY A O 1
ATOM 1173 N N . GLU A 1 141 ? -11.967 10.688 14.155 1.00 92.50 141 GLU A N 1
ATOM 1174 C CA . GLU A 1 141 ? -11.678 11.817 15.040 1.00 92.50 141 GLU A CA 1
ATOM 1175 C C . GLU A 1 141 ? -12.962 12.575 15.407 1.00 92.50 141 GLU A C 1
ATOM 1177 O O . GLU A 1 141 ? -13.235 12.764 16.590 1.00 92.50 141 GLU A O 1
ATOM 1182 N N . ASP A 1 142 ? -13.810 12.891 14.424 1.00 94.38 142 ASP A N 1
ATOM 1183 C CA . ASP A 1 142 ? -15.103 13.554 14.641 1.00 94.38 142 ASP A CA 1
ATOM 1184 C C . ASP A 1 142 ? -16.030 12.753 15.574 1.00 94.38 142 ASP A C 1
ATOM 1186 O O . ASP A 1 142 ? -16.578 13.297 16.533 1.00 94.38 142 ASP A O 1
ATOM 1190 N N . LEU A 1 143 ? -16.132 11.431 15.387 1.00 94.06 143 LEU A N 1
ATOM 1191 C CA . LEU A 1 143 ? -16.883 10.570 16.313 1.00 94.06 143 LEU A CA 1
ATOM 1192 C C . LEU A 1 143 ? -16.339 10.620 17.746 1.00 94.06 143 LEU A C 1
ATOM 1194 O O . LEU A 1 143 ? -17.104 10.560 18.711 1.00 94.06 143 LEU A O 1
ATOM 1198 N N . THR A 1 144 ? -15.017 10.703 17.887 1.00 94.62 144 THR A N 1
ATOM 1199 C CA . THR A 1 144 ? -14.364 10.778 19.195 1.00 94.62 144 THR A CA 1
ATOM 1200 C C . THR A 1 144 ? -14.668 12.115 19.867 1.00 94.62 144 THR A C 1
ATOM 1202 O O . THR A 1 144 ? -15.024 12.125 21.045 1.00 94.62 144 THR A O 1
ATOM 1205 N N . HIS A 1 145 ? -14.604 13.221 19.122 1.00 94.94 145 HIS A N 1
ATOM 1206 C CA . HIS A 1 145 ? -14.980 14.552 19.603 1.00 94.94 145 HIS A CA 1
ATOM 1207 C C . HIS A 1 145 ? -16.434 14.591 20.075 1.00 94.94 145 HIS A C 1
ATOM 1209 O O . HIS A 1 145 ? -16.688 14.931 21.226 1.00 94.94 145 HIS A O 1
ATOM 1215 N N . GLN A 1 146 ? -17.374 14.128 19.246 1.00 96.50 146 GLN A N 1
ATOM 1216 C CA . GLN A 1 146 ? -18.797 14.087 19.598 1.00 96.50 146 GLN A CA 1
ATOM 1217 C C . GLN A 1 146 ? -19.058 13.278 20.873 1.00 96.50 146 GLN A C 1
ATOM 1219 O O . GLN A 1 146 ? -19.870 13.673 21.713 1.00 96.50 146 GLN A O 1
ATOM 1224 N N . TRP A 1 147 ? -18.365 12.147 21.039 1.00 97.44 147 TRP A N 1
ATOM 1225 C CA . TRP A 1 147 ? -18.485 11.343 22.249 1.00 97.44 147 TRP A CA 1
ATOM 1226 C C . TRP A 1 147 ? -17.941 12.080 23.481 1.00 97.44 147 TRP A C 1
ATOM 1228 O O . TRP A 1 147 ? -18.633 12.128 24.497 1.00 97.44 147 TRP A O 1
ATOM 1238 N N . LEU A 1 148 ? -16.746 12.678 23.393 1.00 97.25 148 LEU A N 1
ATOM 1239 C CA . LEU A 1 148 ? -16.119 13.431 24.489 1.00 97.25 148 LEU A CA 1
ATOM 1240 C C . LEU A 1 148 ? -16.955 14.647 24.902 1.00 97.25 148 LEU A C 1
ATOM 1242 O O . LEU A 1 148 ? -17.213 14.830 26.095 1.00 97.25 148 LEU A O 1
ATOM 1246 N N . ASP A 1 149 ? -17.442 15.413 23.927 1.00 96.44 149 ASP A N 1
ATOM 1247 C CA . ASP A 1 149 ? -18.316 16.568 24.139 1.00 96.44 149 ASP A CA 1
ATOM 1248 C C . ASP A 1 149 ? -19.615 16.141 24.834 1.00 96.44 149 ASP A C 1
ATOM 1250 O O . ASP A 1 149 ? -20.048 16.768 25.802 1.00 96.44 149 ASP A O 1
ATOM 1254 N N . GLY A 1 150 ? -20.195 15.011 24.414 1.00 97.25 150 GLY A N 1
ATOM 1255 C CA . GLY A 1 150 ? -21.365 14.415 25.059 1.00 97.25 150 GLY A CA 1
ATOM 1256 C C . GLY A 1 150 ? -21.125 13.966 26.507 1.00 97.25 150 GLY A C 1
ATOM 1257 O O . GLY A 1 150 ? -22.081 13.872 27.277 1.00 97.25 150 GLY A O 1
ATOM 1258 N N . GLN A 1 151 ? -19.872 13.709 26.898 1.00 97.31 151 GLN A N 1
ATOM 1259 C CA . GLN A 1 151 ? -19.480 13.425 28.285 1.00 97.31 151 GLN A CA 1
ATOM 1260 C C . GLN A 1 151 ? -19.033 14.680 29.060 1.00 97.31 151 GLN A C 1
ATOM 1262 O O . GLN A 1 151 ? -18.732 14.582 30.250 1.00 97.31 151 GLN A O 1
ATOM 1267 N N . GLY A 1 152 ? -18.956 15.849 28.414 1.00 96.94 152 GLY A N 1
ATOM 1268 C CA . GLY A 1 152 ? -18.401 17.068 29.008 1.00 96.94 152 GLY A CA 1
ATOM 1269 C C . GLY A 1 152 ? -16.897 16.985 29.296 1.00 96.94 152 GLY A C 1
ATOM 1270 O O . GLY A 1 152 ? -16.403 17.680 30.186 1.00 96.94 152 GLY A O 1
ATOM 1271 N N . ILE A 1 153 ? -16.170 16.116 28.589 1.00 97.25 153 ILE A N 1
ATOM 1272 C CA . ILE A 1 153 ? -14.724 15.937 28.750 1.00 97.25 153 ILE A CA 1
ATOM 1273 C C . ILE A 1 153 ? -14.006 16.898 27.806 1.00 97.25 153 ILE A C 1
ATOM 1275 O O . ILE A 1 153 ? -14.195 16.840 26.595 1.00 97.25 153 ILE A O 1
ATOM 1279 N N . THR A 1 154 ? -13.141 17.754 28.349 1.00 94.19 154 THR A N 1
ATOM 1280 C CA . THR A 1 154 ? -12.293 18.634 27.539 1.00 94.19 154 THR A CA 1
ATOM 1281 C C . THR A 1 154 ? -11.062 17.894 27.018 1.00 94.19 154 THR A C 1
ATOM 1283 O O . THR A 1 154 ? -10.529 16.989 27.664 1.00 94.19 154 THR A O 1
ATOM 1286 N N . TYR A 1 155 ? -10.589 18.289 25.841 1.00 93.50 155 TYR A N 1
ATOM 1287 C CA . TYR A 1 155 ? -9.416 17.714 25.184 1.00 93.50 155 TYR A CA 1
ATOM 1288 C C . TYR A 1 155 ? -8.630 18.801 24.442 1.00 93.50 155 TYR A C 1
ATOM 1290 O O . TYR A 1 155 ? -9.099 19.926 24.284 1.00 93.50 155 TYR A O 1
ATOM 1298 N N . ARG A 1 156 ? -7.403 18.466 24.031 1.00 91.50 156 ARG A N 1
ATOM 1299 C CA . ARG A 1 156 ? -6.566 19.293 23.153 1.00 91.50 156 ARG A CA 1
ATOM 1300 C C . ARG A 1 156 ? -6.323 18.523 21.863 1.00 91.50 156 ARG A C 1
ATOM 1302 O O . ARG A 1 156 ? -5.954 17.350 21.915 1.00 91.50 156 ARG A O 1
ATOM 1309 N N . THR A 1 157 ? -6.524 19.184 20.736 1.00 89.88 157 THR A N 1
ATOM 1310 C CA . THR A 1 157 ? -6.205 18.682 19.399 1.00 89.88 157 THR A CA 1
ATOM 1311 C C . THR A 1 157 ? -4.709 18.824 19.110 1.00 89.88 157 THR A C 1
ATOM 1313 O O . THR A 1 157 ? -3.975 19.501 19.833 1.00 89.88 157 THR A O 1
ATOM 1316 N N . GLU A 1 158 ? -4.232 18.207 18.028 1.00 86.19 158 GLU A N 1
ATOM 1317 C CA . GLU A 1 158 ? -2.846 18.396 17.585 1.00 86.19 158 GLU A CA 1
ATOM 1318 C C . GLU A 1 158 ? -2.545 19.872 17.265 1.00 86.19 158 GLU A C 1
ATOM 1320 O O . GLU A 1 158 ? -1.472 20.369 17.604 1.00 86.19 158 GLU A O 1
ATOM 1325 N N . ASN A 1 159 ? -3.502 20.593 16.673 1.00 86.94 159 ASN A N 1
ATOM 1326 C CA . ASN A 1 159 ? -3.351 22.020 16.379 1.00 86.94 159 ASN A CA 1
ATOM 1327 C C . ASN A 1 159 ? -3.221 22.847 17.663 1.00 86.94 159 ASN A C 1
ATOM 1329 O O . ASN A 1 159 ? -2.349 23.706 17.735 1.00 86.94 159 ASN A O 1
ATOM 1333 N N . ASP A 1 160 ? -3.986 22.515 18.709 1.00 90.88 160 ASP A N 1
ATOM 1334 C CA . ASP A 1 160 ? -3.886 23.195 20.010 1.00 90.88 160 ASP A CA 1
ATOM 1335 C C . ASP A 1 160 ? -2.519 23.010 20.679 1.00 90.88 160 ASP A C 1
ATOM 1337 O O . ASP A 1 160 ? -2.175 23.758 21.594 1.00 90.88 160 ASP A O 1
ATOM 1341 N N . LEU A 1 161 ? -1.767 21.974 20.295 1.00 91.00 161 LEU A N 1
ATOM 1342 C CA . LEU A 1 161 ? -0.446 21.661 20.839 1.00 91.00 161 LEU A CA 1
ATOM 1343 C C . LEU A 1 161 ? 0.697 22.272 20.021 1.00 91.00 161 LEU A C 1
ATOM 1345 O O . LEU A 1 161 ? 1.756 22.525 20.587 1.00 91.00 161 LEU A O 1
ATOM 1349 N N . ARG A 1 162 ? 0.505 22.502 18.716 1.00 85.75 162 ARG A N 1
ATOM 1350 C CA . ARG A 1 162 ? 1.548 23.018 17.809 1.00 85.75 162 ARG A CA 1
ATOM 1351 C C . ARG A 1 162 ? 1.930 24.479 18.073 1.00 85.75 162 ARG A C 1
ATOM 1353 O O . ARG A 1 162 ? 3.053 24.854 17.750 1.00 85.75 162 ARG A O 1
ATOM 1360 N N . ASP A 1 163 ? 1.037 25.250 18.690 1.00 64.50 163 ASP A N 1
ATOM 1361 C CA . ASP A 1 163 ? 1.243 26.664 19.037 1.00 64.50 163 ASP A CA 1
ATOM 1362 C C . ASP A 1 163 ? 1.621 26.889 20.523 1.00 64.50 163 ASP A C 1
ATOM 1364 O O . ASP A 1 163 ? 1.614 28.026 21.001 1.00 64.50 163 ASP A O 1
ATOM 1368 N N . THR A 1 164 ? 1.956 25.819 21.262 1.00 56.03 164 THR A N 1
ATOM 1369 C CA . THR A 1 164 ? 2.511 25.872 22.637 1.00 56.03 164 THR A CA 1
ATOM 1370 C C . THR A 1 164 ? 3.986 25.518 22.677 1.00 56.03 164 THR A C 1
ATOM 1372 O O . THR A 1 164 ? 4.708 26.166 23.468 1.00 56.03 164 THR A O 1
#

Radius of gyration: 19.38 Å; chains: 1; bounding box: 41×43×52 Å